Protein AF-A0A7S1DXH4-F1 (afdb_monomer_lite)

InterPro domains:
  IPR001611 Leucine-rich repeat [PF13855] (21-71)
  IPR032675 Leucine-rich repeat domain superfamily [G3DSA:3.80.10.10] (10-85)

Foldseek 3Di:
DDDQCQDDDLPPQCPDLDLEDEPEQRQHADYDAPSLLNVCNHQEYEHHNYQHQEDDQCRCVNPVNHQEYEWEDHPPDDPGTHQDHDDDPRRDYDYDVSNPVPPPGNDD

Structure (mmCIF, N/CA/C/O backbone):
data_AF-A0A7S1DXH4-F1
#
_entry.id   AF-A0A7S1DXH4-F1
#
loop_
_atom_site.group_PDB
_atom_site.id
_atom_site.type_symbol
_atom_site.label_atom_id
_atom_site.label_alt_id
_atom_site.label_comp_id
_atom_site.label_asym_id
_atom_site.label_entity_id
_atom_site.label_seq_id
_atom_site.pdbx_PDB_ins_code
_atom_site.Cartn_x
_atom_site.Cartn_y
_atom_site.Cartn_z
_atom_site.occupancy
_atom_site.B_iso_or_equiv
_atom_site.auth_seq_id
_atom_site.auth_comp_id
_atom_site.auth_asym_id
_atom_site.auth_atom_id
_atom_site.pdbx_PDB_model_num
ATOM 1 N N . GLY A 1 1 ? 1.019 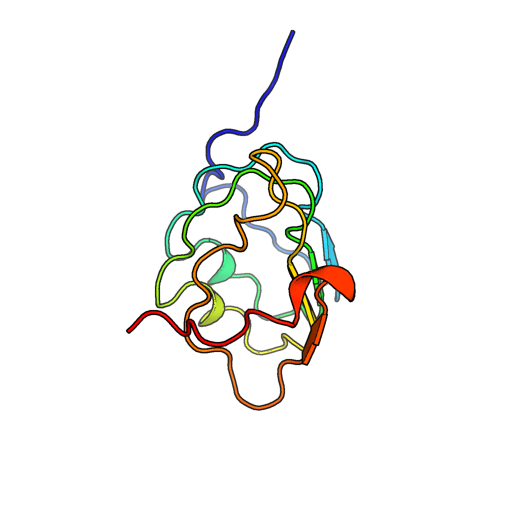-2.330 -26.931 1.00 34.31 1 GLY A N 1
ATOM 2 C CA . GLY A 1 1 ? 1.061 -1.109 -26.106 1.00 34.31 1 GLY A CA 1
ATOM 3 C C . GLY A 1 1 ? 0.204 -1.371 -24.894 1.00 34.31 1 GLY A C 1
ATOM 4 O O . GLY A 1 1 ? -0.961 -1.668 -25.076 1.00 34.31 1 GLY A O 1
ATOM 5 N N . GLY A 1 2 ? 0.728 -1.468 -23.678 1.00 42.75 2 GLY A N 1
ATOM 6 C CA . GLY A 1 2 ? 1.821 -0.674 -23.108 1.00 42.75 2 GLY A CA 1
ATOM 7 C C . GLY A 1 2 ? 1.211 0.436 -22.252 1.00 42.75 2 GLY A C 1
ATOM 8 O O . GLY A 1 2 ? 1.424 1.605 -22.531 1.00 42.75 2 GLY A O 1
ATOM 9 N N . GLY A 1 3 ? 0.338 0.059 -21.314 1.00 42.12 3 GLY A N 1
ATOM 10 C CA . GLY A 1 3 ? -0.256 0.964 -20.338 1.00 42.12 3 GLY A CA 1
ATOM 11 C C . GLY A 1 3 ? 0.343 0.657 -18.978 1.00 42.12 3 GLY A C 1
ATOM 12 O O . GLY A 1 3 ? -0.272 -0.046 -18.184 1.00 42.12 3 GLY A O 1
ATOM 13 N N . GLU A 1 4 ? 1.566 1.114 -18.736 1.00 52.88 4 GLU A N 1
ATOM 14 C CA . GLU A 1 4 ? 2.110 1.158 -17.382 1.00 52.88 4 GLU A CA 1
ATOM 15 C C . GLU A 1 4 ? 1.321 2.233 -16.624 1.00 52.88 4 GLU A C 1
ATOM 17 O O . GLU A 1 4 ? 1.349 3.407 -16.999 1.00 52.88 4 GLU A O 1
ATOM 22 N N . LEU A 1 5 ? 0.575 1.853 -15.581 1.00 58.66 5 LEU A N 1
ATOM 23 C CA . LEU A 1 5 ? -0.070 2.810 -14.676 1.00 58.66 5 LEU A CA 1
ATOM 24 C C . LEU A 1 5 ? 1.018 3.423 -13.785 1.00 58.66 5 LEU A C 1
ATOM 26 O O . LEU A 1 5 ? 1.075 3.168 -12.588 1.00 58.66 5 LEU A O 1
ATOM 30 N N . GLY A 1 6 ? 1.924 4.205 -14.377 1.00 62.72 6 GLY A N 1
ATOM 31 C CA . GLY A 1 6 ? 3.089 4.749 -13.678 1.00 62.72 6 GLY A CA 1
ATOM 32 C C . GLY A 1 6 ? 2.708 5.616 -12.474 1.00 62.72 6 GLY A C 1
ATOM 33 O O . GLY A 1 6 ? 3.465 5.684 -11.503 1.00 62.72 6 GLY A O 1
ATOM 34 N N . ILE A 1 7 ? 1.515 6.220 -12.503 1.00 66.00 7 ILE A N 1
ATOM 35 C CA . ILE A 1 7 ? 0.989 7.118 -11.474 1.00 66.00 7 ILE A CA 1
ATOM 36 C C . ILE A 1 7 ? -0.489 6.791 -11.233 1.00 66.00 7 ILE A C 1
ATOM 38 O O . ILE A 1 7 ? -1.292 6.797 -12.168 1.00 66.00 7 ILE A O 1
ATOM 42 N N . LEU A 1 8 ? -0.866 6.542 -9.976 1.00 67.31 8 LEU A N 1
ATOM 43 C CA . LEU A 1 8 ? -2.277 6.463 -9.594 1.00 67.31 8 LEU A CA 1
ATOM 44 C C . LEU A 1 8 ? -2.874 7.870 -9.572 1.00 67.31 8 LEU A C 1
ATOM 46 O O . LEU A 1 8 ? -2.329 8.762 -8.931 1.00 67.31 8 LEU A O 1
ATOM 50 N N . HIS A 1 9 ? -3.995 8.083 -10.260 1.00 60.12 9 HIS A N 1
ATOM 51 C CA . HIS A 1 9 ? -4.664 9.382 -10.260 1.00 60.12 9 HIS A CA 1
ATOM 52 C C . HIS A 1 9 ? -5.709 9.446 -9.126 1.00 60.12 9 HIS A C 1
ATOM 54 O O . HIS A 1 9 ? -6.584 8.574 -9.080 1.00 60.12 9 HIS A O 1
ATOM 60 N N . PRO A 1 10 ? -5.698 10.476 -8.251 1.00 53.72 10 PRO A N 1
ATOM 61 C CA . PRO A 1 10 ? -6.629 10.600 -7.115 1.00 53.72 10 PRO A CA 1
ATOM 62 C C . PRO A 1 10 ? -8.117 10.727 -7.494 1.00 53.72 10 PRO A C 1
ATOM 64 O O . PRO A 1 10 ? -8.985 10.747 -6.625 1.00 53.72 10 PRO A O 1
ATOM 67 N N . THR A 1 11 ? -8.443 10.852 -8.784 1.00 44.50 11 THR A N 1
ATOM 68 C CA . THR A 1 11 ? -9.790 11.200 -9.265 1.00 44.50 11 THR A CA 1
ATOM 69 C C . THR A 1 11 ? -10.668 10.015 -9.662 1.00 44.50 11 THR A C 1
ATOM 71 O O . THR A 1 11 ? -11.829 10.220 -10.010 1.00 44.50 11 THR A O 1
ATOM 74 N N . SER A 1 12 ? -10.191 8.775 -9.546 1.00 50.34 12 SER A N 1
ATOM 75 C CA . SER A 1 12 ? -11.075 7.604 -9.620 1.00 50.34 12 SER A CA 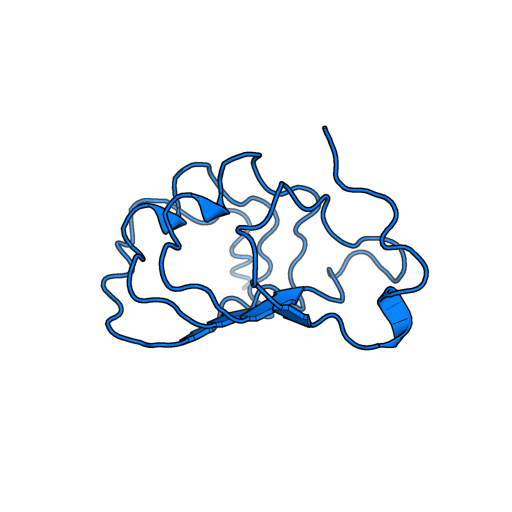1
ATOM 76 C C . SER A 1 12 ? -11.490 7.240 -8.206 1.00 50.34 12 SER A C 1
ATOM 78 O O . SER A 1 12 ? -10.847 6.424 -7.557 1.00 50.34 12 SER A O 1
ATOM 80 N N . GLY A 1 13 ? -12.520 7.915 -7.691 1.00 50.22 13 GLY A N 1
ATOM 81 C CA . GLY A 1 13 ? -13.046 7.653 -6.357 1.00 50.22 13 GLY A CA 1
ATOM 82 C C . GLY A 1 13 ? -13.381 6.173 -6.206 1.00 50.22 13 GLY A C 1
ATOM 83 O O . GLY A 1 13 ? -14.428 5.728 -6.674 1.00 50.22 13 GLY A O 1
ATOM 84 N N . PHE A 1 14 ? -12.498 5.420 -5.548 1.00 51.53 14 PHE A N 1
ATOM 85 C CA . PHE A 1 14 ? -12.733 4.038 -5.159 1.00 51.53 14 PHE A CA 1
ATOM 86 C C . PHE A 1 14 ? -13.837 4.033 -4.098 1.00 51.53 14 PHE A C 1
ATOM 88 O O . PHE A 1 14 ? -13.591 3.881 -2.906 1.00 51.53 14 PHE A O 1
ATOM 95 N N . LYS A 1 15 ? -15.094 4.218 -4.512 1.00 51.22 15 LYS A N 1
ATOM 96 C CA . LYS A 1 15 ? -16.261 3.972 -3.665 1.00 51.22 15 LYS A CA 1
ATOM 97 C C . LYS A 1 15 ? -16.523 2.471 -3.651 1.00 51.22 15 LYS A C 1
ATOM 99 O O . LYS A 1 15 ? -17.562 1.989 -4.091 1.00 51.22 15 LYS A O 1
ATOM 104 N N . CYS A 1 16 ? -15.546 1.724 -3.164 1.00 54.75 16 CYS A N 1
ATOM 105 C CA . CYS A 1 16 ? -15.672 0.296 -2.988 1.00 54.75 16 CYS A CA 1
ATOM 106 C C . CYS A 1 16 ? -16.167 0.041 -1.563 1.00 54.75 16 CYS A C 1
ATOM 108 O O . CYS A 1 16 ? -15.463 0.278 -0.589 1.00 54.75 16 CYS A O 1
ATOM 110 N N . ARG A 1 17 ? -17.385 -0.500 -1.449 1.00 54.56 17 ARG A N 1
ATOM 111 C CA . ARG A 1 17 ? -17.845 -1.252 -0.264 1.00 54.56 17 ARG A CA 1
ATOM 112 C C . ARG A 1 17 ? -17.111 -2.599 -0.123 1.00 54.56 17 ARG A C 1
ATOM 114 O O . ARG A 1 17 ? -17.472 -3.407 0.725 1.00 54.56 17 ARG A O 1
ATOM 121 N N . CYS A 1 18 ? -16.134 -2.857 -0.991 1.00 61.53 18 CYS A N 1
ATOM 122 C CA . CYS A 1 18 ? -15.324 -4.056 -1.002 1.00 61.53 18 CYS A CA 1
ATOM 123 C C . CYS A 1 18 ? -14.401 -4.048 0.214 1.00 61.53 18 CYS A C 1
ATOM 125 O O . CYS A 1 18 ? -13.654 -3.099 0.442 1.00 61.53 18 CYS A O 1
ATOM 127 N N . SER A 1 19 ? -14.434 -5.137 0.972 1.00 76.62 19 SER A N 1
ATOM 128 C CA . SER A 1 19 ? -13.500 -5.391 2.064 1.00 76.62 19 SER A CA 1
ATOM 129 C C . SER A 1 19 ? -12.059 -5.558 1.572 1.00 76.62 19 SER A C 1
ATOM 131 O O . SER A 1 19 ? -11.148 -5.473 2.386 1.00 76.62 19 SER A O 1
ATOM 133 N N . ALA A 1 20 ? -11.832 -5.755 0.270 1.00 83.81 20 ALA A N 1
ATOM 134 C CA . ALA A 1 20 ? -10.514 -5.911 -0.334 1.00 83.81 20 ALA A CA 1
ATOM 135 C C . ALA A 1 20 ? -10.323 -4.968 -1.533 1.00 83.81 20 ALA A C 1
ATOM 137 O O . ALA A 1 20 ? -11.203 -4.862 -2.392 1.00 83.81 20 ALA A O 1
ATOM 138 N N . LEU A 1 21 ? -9.170 -4.302 -1.582 1.00 86.62 21 LEU A N 1
ATOM 139 C CA . LEU A 1 21 ? -8.696 -3.471 -2.682 1.00 86.62 21 LEU A CA 1
ATOM 140 C C . LEU A 1 21 ? -7.410 -4.089 -3.242 1.00 86.62 21 LEU A C 1
ATOM 142 O O . LEU A 1 21 ? -6.370 -4.071 -2.586 1.00 86.62 21 LEU A O 1
ATOM 146 N N . ASP A 1 22 ? -7.500 -4.636 -4.451 1.00 86.00 22 ASP A N 1
ATOM 147 C CA . ASP A 1 22 ? -6.371 -5.253 -5.148 1.00 86.00 22 ASP A CA 1
ATOM 148 C C . ASP A 1 22 ? -5.775 -4.273 -6.165 1.00 86.00 22 ASP A C 1
ATOM 150 O O . ASP A 1 22 ? -6.384 -3.952 -7.190 1.00 86.00 22 ASP A O 1
ATOM 154 N N . LEU A 1 23 ? -4.580 -3.776 -5.853 1.00 86.81 23 LEU A N 1
ATOM 155 C CA . LEU A 1 23 ? -3.756 -2.955 -6.734 1.00 86.81 23 LEU A CA 1
ATOM 156 C C . LEU A 1 23 ? -2.479 -3.703 -7.139 1.00 86.81 23 LEU A C 1
ATOM 158 O O . LEU A 1 23 ? -1.513 -3.070 -7.562 1.00 86.81 23 LEU A O 1
ATOM 162 N N . SER A 1 24 ? -2.446 -5.031 -7.016 1.00 86.69 24 SER A N 1
ATOM 163 C CA . SER A 1 24 ? -1.265 -5.823 -7.338 1.00 86.69 24 SER A CA 1
ATOM 164 C C . SER A 1 24 ? -0.982 -5.865 -8.844 1.00 86.69 24 SER A C 1
ATOM 166 O O . SER A 1 24 ? -1.893 -5.830 -9.678 1.00 86.69 24 SER A O 1
ATOM 168 N N . ASN A 1 25 ? 0.302 -5.948 -9.204 1.00 85.25 25 ASN A N 1
ATOM 169 C CA . ASN A 1 25 ? 0.774 -6.121 -10.583 1.00 85.25 25 ASN A CA 1
ATOM 170 C C . ASN A 1 25 ? 0.248 -5.062 -11.568 1.00 85.25 25 ASN A C 1
ATOM 172 O O . ASN A 1 25 ? -0.077 -5.363 -12.718 1.00 85.25 25 ASN A O 1
ATOM 176 N N . LYS A 1 26 ? 0.126 -3.807 -11.120 1.00 85.62 26 LYS A N 1
ATOM 177 C CA . LYS A 1 26 ? -0.381 -2.695 -11.944 1.00 85.62 26 LYS A CA 1
ATOM 178 C C . LYS A 1 26 ? 0.714 -1.796 -12.503 1.00 85.62 26 LYS A C 1
ATOM 180 O O . LYS A 1 26 ? 0.413 -0.873 -13.252 1.00 85.62 26 LYS A O 1
ATOM 185 N N . GLY A 1 2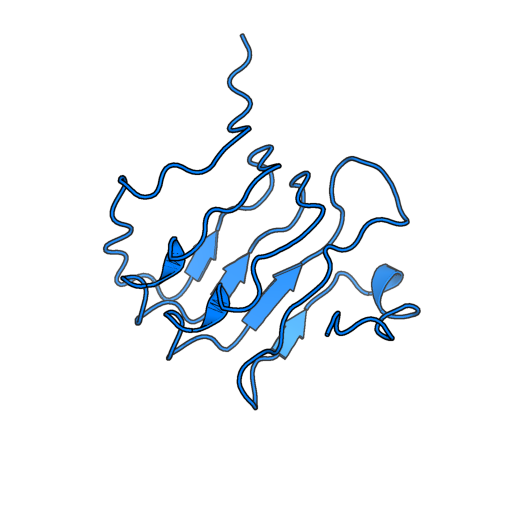7 ? 1.972 -2.053 -12.166 1.00 85.50 27 GLY A N 1
ATOM 186 C CA . GLY A 1 27 ? 3.080 -1.208 -12.595 1.00 85.50 27 GLY A CA 1
ATOM 187 C C . GLY A 1 27 ? 3.125 0.148 -11.885 1.00 85.50 27 GLY A C 1
ATOM 188 O O . GLY A 1 27 ? 3.704 1.099 -12.402 1.00 85.50 27 GLY A O 1
ATOM 189 N N . ILE A 1 28 ? 2.513 0.246 -10.700 1.00 85.88 28 ILE A N 1
ATOM 190 C CA . ILE A 1 28 ? 2.438 1.497 -9.941 1.00 85.88 28 ILE A CA 1
ATOM 191 C C . ILE A 1 28 ? 3.826 1.860 -9.431 1.00 85.88 28 ILE A C 1
ATOM 193 O O . ILE A 1 28 ? 4.421 1.094 -8.681 1.00 85.88 28 ILE A O 1
ATOM 197 N N . SER A 1 29 ? 4.330 3.038 -9.786 1.00 84.56 29 SER A N 1
ATOM 198 C CA . SER A 1 29 ? 5.612 3.538 -9.264 1.00 84.56 29 SER A CA 1
ATOM 199 C C . SER A 1 29 ? 5.451 4.687 -8.272 1.00 84.56 29 SER A C 1
ATOM 201 O O . SER A 1 29 ? 6.277 4.846 -7.372 1.00 84.56 29 SER A O 1
ATOM 203 N N . VAL A 1 30 ? 4.358 5.448 -8.400 1.00 83.62 30 VAL A N 1
ATOM 204 C CA . VAL A 1 30 ? 4.033 6.595 -7.550 1.00 83.62 30 VAL A CA 1
ATOM 205 C C . VAL A 1 30 ? 2.625 6.440 -6.982 1.00 83.62 30 VAL A C 1
ATOM 207 O O . VAL A 1 30 ? 1.654 6.264 -7.723 1.00 83.62 30 VAL A O 1
ATOM 210 N N . VAL A 1 31 ? 2.527 6.547 -5.656 1.00 84.69 31 VAL A N 1
ATOM 211 C CA . VAL A 1 31 ? 1.263 6.590 -4.914 1.00 84.69 31 VAL A CA 1
ATOM 212 C C . VAL A 1 31 ? 1.082 8.013 -4.379 1.00 84.69 31 VAL A C 1
ATOM 214 O O . VAL A 1 31 ? 1.890 8.438 -3.554 1.00 84.69 31 VAL A O 1
ATOM 217 N N . PRO A 1 32 ? 0.078 8.776 -4.844 1.00 82.88 32 PRO A N 1
ATOM 218 C CA . PRO A 1 32 ? -0.137 10.138 -4.373 1.00 82.88 32 PRO A CA 1
ATOM 219 C C . PRO A 1 32 ? -0.682 10.156 -2.943 1.00 82.88 32 PRO A C 1
ATOM 221 O O . PRO A 1 32 ? -1.400 9.245 -2.519 1.00 82.88 32 PRO A O 1
ATOM 224 N N . GLU A 1 33 ? -0.385 11.233 -2.218 1.00 81.94 33 GLU A N 1
ATOM 225 C CA . GLU A 1 33 ? -1.029 11.521 -0.938 1.00 81.94 33 GLU A CA 1
ATOM 226 C C . GLU A 1 33 ? -2.552 11.593 -1.086 1.00 81.94 33 GLU A C 1
ATOM 228 O O . GLU A 1 33 ? -3.085 12.020 -2.113 1.00 81.94 33 GLU A O 1
ATOM 233 N N . GLY A 1 34 ? -3.259 11.128 -0.059 1.00 78.75 34 GLY A N 1
ATOM 234 C CA . GLY A 1 34 ? -4.717 11.175 -0.003 1.00 78.75 34 GLY A CA 1
ATOM 235 C C . GLY A 1 34 ? -5.454 10.200 -0.928 1.00 78.75 34 GLY A C 1
ATOM 236 O O . GLY A 1 34 ? -6.686 10.206 -0.964 1.00 78.75 34 GLY A O 1
ATOM 237 N N . LEU A 1 35 ? -4.747 9.318 -1.653 1.00 82.75 35 LEU A N 1
ATOM 238 C CA . LEU A 1 35 ? -5.372 8.325 -2.542 1.00 82.75 35 LEU A CA 1
ATOM 239 C C . LEU A 1 35 ? -6.459 7.499 -1.835 1.00 82.75 35 LEU A C 1
ATOM 241 O O . LEU A 1 35 ? -7.490 7.168 -2.424 1.00 82.75 35 LEU A O 1
ATOM 245 N N . PHE A 1 36 ? -6.220 7.167 -0.567 1.00 82.31 36 PHE A N 1
ATOM 246 C CA . PHE A 1 36 ? -7.078 6.293 0.222 1.00 82.31 36 PHE A CA 1
ATOM 247 C C . PHE A 1 36 ? -8.025 7.039 1.175 1.00 82.31 36 PHE A C 1
ATOM 249 O O . PHE A 1 36 ? -8.789 6.389 1.891 1.00 82.31 36 PHE A O 1
ATOM 256 N N . ASP A 1 37 ? -8.075 8.374 1.149 1.00 79.44 37 ASP A N 1
ATOM 257 C CA . ASP A 1 37 ? -8.874 9.188 2.087 1.00 79.44 37 ASP A CA 1
ATOM 258 C C . ASP A 1 37 ? -10.371 8.866 2.056 1.00 79.44 37 ASP A C 1
ATOM 260 O O . ASP A 1 37 ? -11.084 9.007 3.050 1.00 79.44 37 ASP A O 1
ATOM 264 N N . ARG A 1 38 ? -10.862 8.395 0.906 1.00 73.25 38 ARG A N 1
ATOM 265 C CA . ARG A 1 38 ? -12.273 8.039 0.696 1.00 73.25 38 ARG A CA 1
ATOM 266 C C . ARG A 1 38 ? -12.541 6.531 0.746 1.00 73.25 38 ARG A C 1
ATOM 268 O O . ARG A 1 38 ? -13.636 6.104 0.388 1.00 73.25 38 ARG A O 1
ATOM 275 N N . THR A 1 39 ? -11.576 5.727 1.200 1.00 75.56 39 THR A N 1
ATOM 276 C CA . THR A 1 39 ? -11.635 4.250 1.190 1.00 75.56 39 THR A CA 1
ATOM 277 C C . THR A 1 39 ? -11.786 3.631 2.586 1.00 75.56 39 THR A C 1
ATOM 279 O O . THR A 1 39 ? -11.259 2.562 2.880 1.00 75.56 39 THR A O 1
ATOM 282 N N . GLN A 1 40 ? -12.583 4.267 3.448 1.00 75.75 40 GLN A N 1
ATOM 283 C CA . GLN A 1 40 ? -12.764 3.883 4.858 1.00 75.75 40 GLN A CA 1
ATOM 284 C C . GLN A 1 40 ? -13.274 2.445 5.092 1.00 75.75 40 GLN A C 1
ATOM 286 O O . GLN A 1 40 ? -13.151 1.931 6.202 1.00 75.75 40 GLN A O 1
ATOM 291 N N . GLY A 1 41 ? -13.858 1.79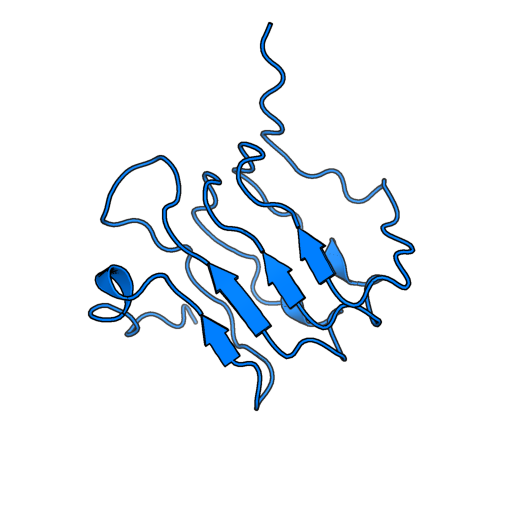3 4.080 1.00 80.25 41 GLY A N 1
ATOM 292 C CA . GLY A 1 41 ? -14.389 0.425 4.171 1.00 80.25 41 GLY A CA 1
ATOM 293 C C . GLY A 1 41 ? -13.393 -0.693 3.838 1.00 80.25 41 GLY A C 1
ATOM 294 O O . GLY A 1 41 ? -13.725 -1.864 4.024 1.00 80.25 41 GLY A O 1
ATOM 295 N N . VAL A 1 42 ? -12.197 -0.359 3.347 1.00 86.38 42 VAL A N 1
ATOM 296 C CA . VAL A 1 42 ? -11.201 -1.350 2.917 1.00 86.38 42 VAL A CA 1
ATOM 297 C C . VAL A 1 42 ? -10.581 -2.035 4.137 1.00 86.38 42 VAL A C 1
ATOM 299 O O . VAL A 1 42 ? -10.070 -1.373 5.036 1.00 86.38 42 VAL A O 1
ATOM 302 N N . GLN A 1 43 ? -10.618 -3.370 4.164 1.00 88.25 43 GLN A N 1
ATOM 303 C CA . GLN A 1 43 ? -10.027 -4.213 5.214 1.00 88.25 43 GLN A CA 1
ATOM 304 C C . GLN A 1 43 ? -8.738 -4.905 4.757 1.00 88.25 43 GLN A C 1
ATOM 306 O O . GLN A 1 43 ? -7.891 -5.242 5.583 1.00 88.25 43 GLN A O 1
ATOM 311 N N . SER A 1 44 ? -8.579 -5.103 3.452 1.00 87.50 44 SER A N 1
ATOM 312 C CA . SER A 1 44 ? -7.411 -5.699 2.820 1.00 87.50 44 SER A CA 1
ATOM 313 C C . SER A 1 44 ? -6.947 -4.820 1.664 1.00 87.50 44 SER A C 1
ATOM 315 O O . SER A 1 44 ? -7.753 -4.453 0.815 1.00 87.50 44 SER A O 1
ATOM 317 N N . LEU A 1 45 ? -5.659 -4.491 1.636 1.00 88.25 45 LEU A N 1
ATOM 318 C CA . LEU A 1 45 ? -5.020 -3.763 0.541 1.00 88.25 45 LEU A CA 1
ATOM 319 C C . LEU A 1 45 ? -3.855 -4.594 0.004 1.00 88.25 45 LEU A C 1
ATOM 321 O O . LEU A 1 45 ? -3.001 -5.007 0.788 1.00 88.25 45 LEU A O 1
ATOM 325 N N . ASP A 1 46 ? -3.813 -4.821 -1.307 1.00 88.00 46 ASP A N 1
ATOM 326 C CA . ASP A 1 46 ? -2.710 -5.516 -1.973 1.00 88.00 46 ASP A CA 1
ATOM 327 C C . ASP A 1 46 ? -1.941 -4.589 -2.916 1.00 88.00 46 ASP A C 1
ATOM 329 O O . ASP A 1 46 ? -2.512 -4.020 -3.844 1.00 88.00 46 ASP A O 1
ATOM 333 N N . LEU A 1 47 ? -0.640 -4.431 -2.658 1.00 86.88 47 LEU A N 1
ATOM 334 C CA . LEU A 1 47 ? 0.296 -3.605 -3.426 1.00 86.88 47 LEU A CA 1
ATOM 335 C C . LEU A 1 47 ? 1.457 -4.423 -4.022 1.00 86.88 47 LEU A C 1
ATOM 337 O O . LEU A 1 47 ? 2.439 -3.837 -4.489 1.00 86.88 47 LEU A O 1
ATOM 341 N N . ARG A 1 48 ? 1.393 -5.760 -3.995 1.00 86.44 48 ARG A N 1
ATOM 342 C CA . ARG A 1 48 ? 2.466 -6.639 -4.497 1.00 86.44 48 ARG A CA 1
ATOM 343 C C . ARG A 1 48 ? 2.663 -6.503 -6.010 1.00 86.44 48 ARG A C 1
ATOM 345 O O . ARG A 1 48 ? 1.732 -6.175 -6.737 1.00 86.44 48 ARG A O 1
ATOM 352 N N . GLY A 1 49 ? 3.868 -6.769 -6.506 1.00 83.12 49 GLY A N 1
ATOM 353 C CA . GLY A 1 49 ? 4.157 -6.779 -7.945 1.00 83.12 49 GLY A CA 1
ATOM 354 C C . GLY A 1 49 ? 4.113 -5.401 -8.614 1.00 83.12 49 GLY A C 1
ATOM 355 O O . GLY A 1 49 ? 3.915 -5.304 -9.822 1.00 83.12 49 GLY A O 1
ATOM 356 N N . ASN A 1 50 ? 4.233 -4.317 -7.847 1.00 86.00 50 ASN A N 1
ATOM 357 C CA 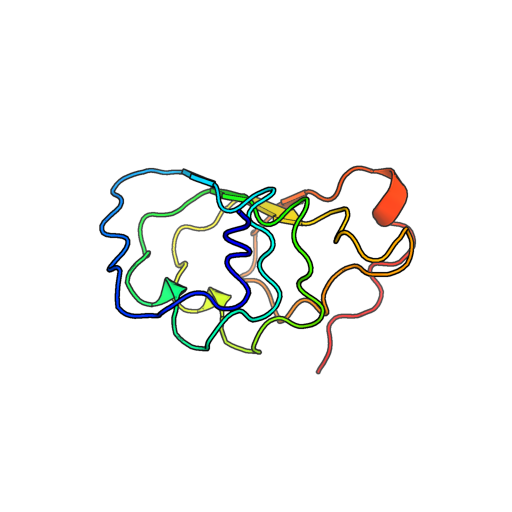. ASN A 1 50 ? 4.302 -2.955 -8.382 1.00 86.00 50 ASN A CA 1
ATOM 358 C C . ASN A 1 50 ? 5.753 -2.467 -8.461 1.00 86.00 50 ASN A C 1
ATOM 360 O O . ASN A 1 50 ? 6.671 -3.262 -8.412 1.00 86.00 50 ASN A O 1
ATOM 364 N N . PHE A 1 51 ? 5.995 -1.172 -8.623 1.00 84.62 51 PHE A N 1
ATOM 365 C CA . PHE A 1 51 ? 7.330 -0.563 -8.626 1.00 84.62 51 PHE A CA 1
ATOM 366 C C . PHE A 1 51 ? 7.427 0.552 -7.574 1.00 84.62 51 PHE A C 1
ATOM 368 O O . PHE A 1 51 ? 8.148 1.538 -7.757 1.00 84.62 51 PHE A O 1
ATOM 375 N N . ILE A 1 52 ? 6.675 0.415 -6.478 1.00 82.75 52 ILE A N 1
ATOM 376 C CA . ILE A 1 52 ? 6.547 1.432 -5.434 1.00 82.75 52 ILE A CA 1
ATOM 377 C C . ILE A 1 52 ? 7.836 1.443 -4.617 1.00 82.75 52 ILE A C 1
ATOM 379 O O . ILE A 1 52 ? 8.181 0.463 -3.963 1.00 82.75 52 ILE A O 1
ATOM 383 N N . LYS A 1 53 ? 8.556 2.566 -4.639 1.00 77.44 53 LYS A N 1
ATOM 384 C CA . LYS A 1 53 ? 9.792 2.735 -3.853 1.00 77.44 53 LYS A CA 1
ATOM 385 C C . LYS A 1 53 ? 9.534 3.342 -2.480 1.00 77.44 53 LYS A C 1
ATOM 387 O O . LYS A 1 53 ? 10.243 3.043 -1.525 1.00 77.44 53 LYS A O 1
ATOM 392 N N . GLN A 1 54 ? 8.552 4.232 -2.398 1.00 77.06 54 GLN A N 1
ATOM 393 C CA . GLN A 1 54 ? 8.202 4.970 -1.193 1.00 77.06 54 GLN A CA 1
ATOM 394 C C . GLN A 1 54 ? 6.694 5.167 -1.160 1.00 77.06 54 GLN A C 1
ATOM 396 O O . GLN A 1 54 ? 6.067 5.408 -2.194 1.00 77.06 54 GLN A O 1
ATOM 401 N N . LEU A 1 55 ? 6.133 5.049 0.036 1.00 82.06 55 LEU A N 1
ATOM 402 C CA . LEU A 1 55 ? 4.750 5.379 0.322 1.00 82.06 55 LEU A CA 1
ATOM 403 C C . LEU A 1 55 ? 4.713 6.686 1.127 1.00 82.06 55 LEU A C 1
ATOM 405 O O . LEU A 1 55 ? 5.546 6.854 2.018 1.00 82.06 55 LEU A O 1
ATOM 409 N N . PRO A 1 56 ? 3.773 7.604 0.848 1.00 82.12 56 PRO A N 1
ATOM 410 C CA . PRO A 1 56 ? 3.651 8.832 1.627 1.00 82.12 56 PRO A CA 1
ATOM 411 C C . PRO A 1 56 ? 3.363 8.567 3.110 1.00 82.12 56 PRO A C 1
ATOM 413 O O . PRO A 1 56 ? 2.600 7.656 3.432 1.00 82.12 56 PRO A O 1
ATOM 416 N N . GLY A 1 57 ? 3.894 9.411 4.002 1.00 79.25 57 GLY A N 1
ATOM 417 C CA . GLY A 1 57 ? 3.783 9.275 5.464 1.00 79.25 57 GLY A CA 1
ATOM 418 C C . GLY A 1 57 ? 2.359 9.036 5.982 1.00 79.25 57 GLY A C 1
ATOM 419 O O . GLY A 1 57 ? 2.127 8.207 6.857 1.00 79.25 57 GLY A O 1
ATOM 420 N N . CYS A 1 58 ? 1.378 9.716 5.391 1.00 79.06 58 CYS A N 1
ATOM 421 C CA . CYS A 1 58 ? -0.018 9.667 5.831 1.00 79.06 58 CYS A CA 1
ATOM 422 C C . CYS A 1 58 ? -0.912 8.790 4.941 1.00 79.06 58 CYS A C 1
ATOM 424 O O . CYS A 1 58 ? -2.135 8.850 5.053 1.00 79.06 58 CYS A O 1
ATOM 426 N N . ILE A 1 59 ? -0.344 7.967 4.049 1.00 81.62 59 ILE A N 1
ATOM 427 C CA . ILE A 1 59 ? -1.117 7.266 3.009 1.00 81.62 59 ILE A CA 1
ATOM 428 C C . ILE A 1 59 ? -2.207 6.341 3.572 1.00 81.62 59 ILE A C 1
ATOM 430 O O . ILE A 1 59 ? -3.241 6.140 2.943 1.00 81.62 59 ILE A O 1
ATOM 434 N N . PHE A 1 60 ? -2.008 5.799 4.775 1.00 80.94 60 PHE A N 1
ATOM 435 C CA . PHE A 1 60 ? -2.950 4.878 5.411 1.00 80.94 60 PHE A CA 1
ATOM 436 C C . PHE A 1 60 ? -3.966 5.565 6.337 1.00 80.94 60 PHE A C 1
ATOM 438 O O . PHE A 1 60 ? -4.846 4.889 6.866 1.00 80.94 60 PHE A O 1
ATOM 445 N N . GLN A 1 61 ? -3.900 6.889 6.519 1.00 78.56 61 GLN A N 1
ATOM 446 C CA . GLN A 1 61 ? -4.780 7.624 7.438 1.00 78.56 61 GLN A CA 1
ATOM 447 C C . GLN A 1 61 ? -6.270 7.509 7.056 1.00 78.56 61 GLN A C 1
ATOM 449 O O . GLN A 1 61 ? -7.134 7.466 7.931 1.00 78.56 61 GLN A O 1
ATOM 454 N N . GLY A 1 62 ? -6.576 7.383 5.760 1.00 73.31 62 GLY A N 1
ATOM 455 C CA . GLY A 1 62 ? -7.932 7.157 5.244 1.00 73.31 62 GLY A CA 1
ATOM 456 C C . GLY A 1 62 ? -8.467 5.725 5.386 1.00 73.31 62 GLY A C 1
ATOM 457 O O . GLY A 1 62 ? -9.663 5.489 5.201 1.00 73.31 62 GLY A O 1
ATOM 458 N N . LEU A 1 63 ? -7.612 4.757 5.735 1.00 79.56 63 LEU A N 1
ATOM 459 C CA . LEU A 1 63 ? -7.937 3.329 5.777 1.00 79.56 63 LEU A CA 1
ATOM 460 C C . LEU A 1 63 ? -8.333 2.861 7.188 1.00 79.56 63 LEU A C 1
ATOM 462 O O . LEU A 1 63 ? -7.774 1.906 7.727 1.00 79.56 63 LEU A O 1
ATOM 466 N N . GLY A 1 64 ? -9.330 3.512 7.791 1.00 80.75 64 GLY A N 1
ATOM 467 C CA . GLY A 1 64 ? -9.740 3.251 9.181 1.00 80.75 64 GLY A CA 1
ATOM 468 C C . GLY A 1 64 ? -10.203 1.815 9.487 1.00 80.75 64 GLY A C 1
ATOM 469 O O . GLY A 1 64 ? -10.227 1.420 10.651 1.00 80.75 64 GLY A O 1
ATOM 470 N N . SER A 1 65 ? -10.544 1.022 8.465 1.00 86.06 65 SER A N 1
ATOM 471 C CA . SER A 1 65 ? -10.949 -0.386 8.609 1.00 86.06 65 SER A CA 1
ATOM 472 C C . SER A 1 65 ? -9.865 -1.394 8.213 1.00 86.06 65 SER A C 1
ATOM 474 O O . SER A 1 65 ? -10.142 -2.598 8.234 1.00 86.06 65 SER A O 1
ATOM 476 N N . LEU A 1 66 ? -8.658 -0.947 7.841 1.00 86.19 66 LEU A N 1
ATOM 477 C CA . LEU A 1 66 ? -7.612 -1.837 7.337 1.00 86.19 66 LEU A CA 1
ATOM 478 C C . LEU A 1 66 ? -7.189 -2.840 8.406 1.00 86.19 66 LEU A C 1
ATOM 480 O O . LEU A 1 66 ? -6.917 -2.493 9.552 1.00 86.19 66 LEU A O 1
ATOM 484 N N . ARG A 1 67 ? -7.108 -4.106 8.008 1.00 87.06 67 ARG A N 1
ATOM 485 C CA . ARG A 1 67 ? -6.649 -5.212 8.852 1.00 87.06 67 ARG A CA 1
ATOM 486 C C . ARG A 1 67 ? -5.438 -5.908 8.270 1.00 87.06 67 ARG A C 1
ATOM 488 O O . ARG A 1 67 ? -4.631 -6.416 9.039 1.00 87.06 67 ARG A O 1
ATOM 495 N N . VAL A 1 68 ? -5.329 -5.960 6.944 1.00 86.62 68 VAL A N 1
ATOM 496 C CA . VAL A 1 68 ? -4.257 -6.676 6.253 1.00 86.62 68 VAL A CA 1
ATOM 497 C C . VAL A 1 68 ? -3.698 -5.821 5.124 1.00 86.62 68 VAL A C 1
ATOM 499 O O . VAL A 1 68 ? -4.441 -5.373 4.251 1.00 86.62 68 VAL A O 1
ATOM 502 N N . LEU A 1 69 ? -2.385 -5.627 5.133 1.00 86.12 69 LEU A N 1
ATOM 503 C CA . LEU A 1 69 ? -1.638 -5.009 4.046 1.00 86.12 69 LEU A CA 1
ATOM 504 C C . LEU A 1 69 ? -0.710 -6.053 3.428 1.00 86.12 69 LEU A C 1
ATOM 506 O O . LEU A 1 69 ? 0.150 -6.594 4.124 1.00 86.12 69 LEU A O 1
ATOM 510 N N . TYR A 1 70 ? -0.871 -6.304 2.132 1.00 85.44 70 TYR A N 1
ATOM 511 C CA . TYR A 1 70 ? 0.048 -7.122 1.356 1.00 85.44 70 TYR A CA 1
ATOM 512 C C . TYR A 1 70 ? 1.038 -6.224 0.620 1.00 85.44 70 TYR A C 1
ATOM 514 O O . TYR A 1 70 ? 0.666 -5.445 -0.259 1.00 85.44 70 TYR A O 1
ATOM 522 N N . VAL A 1 71 ? 2.311 -6.348 0.977 1.00 79.94 71 VAL A N 1
ATOM 523 C CA . VAL A 1 71 ? 3.437 -5.703 0.293 1.00 79.94 71 VAL A CA 1
ATOM 524 C C . VAL A 1 71 ? 4.495 -6.761 0.036 1.00 79.94 71 VAL A C 1
ATOM 526 O O . VAL A 1 71 ? 4.717 -7.637 0.857 1.00 79.94 71 VAL A O 1
ATOM 529 N N . GLY A 1 72 ? 5.124 -6.731 -1.125 1.00 76.88 72 GLY A N 1
ATOM 530 C CA . GLY A 1 72 ? 6.067 -7.769 -1.537 1.00 76.88 72 GLY A CA 1
ATOM 531 C C . GLY A 1 72 ? 6.859 -7.294 -2.735 1.00 76.88 72 GLY A C 1
ATOM 532 O O . GLY A 1 72 ? 6.985 -6.079 -2.908 1.00 76.88 72 GLY A O 1
ATOM 533 N N . GLU A 1 73 ? 7.342 -8.239 -3.545 1.00 74.38 73 GLU A N 1
ATOM 534 C CA . GLU A 1 73 ? 8.155 -8.000 -4.741 1.00 74.38 73 GLU A CA 1
ATOM 535 C C . GLU A 1 73 ? 7.698 -6.743 -5.487 1.00 74.38 73 GLU A C 1
ATOM 537 O O . GLU A 1 73 ? 6.608 -6.694 -6.054 1.00 74.38 73 GLU A O 1
ATOM 542 N N . GLN A 1 74 ? 8.516 -5.695 -5.422 1.00 76.00 74 GLN A N 1
ATOM 543 C CA . GLN A 1 74 ? 8.387 -4.549 -6.303 1.00 76.00 74 GLN A CA 1
ATOM 544 C C . GLN A 1 74 ? 9.323 -4.849 -7.476 1.00 76.00 74 GLN A C 1
ATOM 546 O O . GLN A 1 74 ? 10.477 -5.191 -7.226 1.00 76.00 74 GLN A O 1
ATOM 551 N N . GLY A 1 75 ? 8.876 -4.758 -8.729 1.00 65.44 75 GLY A N 1
ATOM 552 C CA . GLY A 1 75 ? 9.536 -5.256 -9.946 1.00 65.44 75 GLY A CA 1
ATOM 553 C C . GLY A 1 75 ? 10.929 -4.686 -10.281 1.00 65.44 75 GLY A C 1
ATOM 554 O O . GLY A 1 75 ? 11.383 -4.790 -11.414 1.00 65.44 75 GLY A O 1
ATOM 555 N N . GLY A 1 76 ? 11.627 -4.076 -9.321 1.00 61.03 76 GLY A N 1
ATOM 556 C CA . GLY A 1 76 ? 13.032 -3.677 -9.377 1.00 61.03 76 GLY A CA 1
ATOM 557 C C . GLY A 1 76 ? 14.009 -4.599 -8.630 1.00 61.03 76 GLY A C 1
ATOM 558 O O . GLY A 1 76 ? 15.145 -4.175 -8.422 1.00 61.03 76 GLY A O 1
ATOM 559 N N . GLY A 1 77 ? 13.602 -5.805 -8.214 1.00 57.47 77 GLY A N 1
ATOM 560 C CA . GLY A 1 77 ? 14.482 -6.827 -7.625 1.00 57.47 77 GLY A CA 1
ATOM 561 C C . GLY A 1 77 ? 14.281 -7.085 -6.124 1.00 57.47 77 GLY A C 1
ATOM 562 O O . GLY A 1 77 ? 13.493 -6.419 -5.452 1.00 57.47 77 GLY A O 1
ATOM 563 N N . LYS A 1 78 ? 15.016 -8.079 -5.602 1.00 54.38 78 LYS A N 1
ATOM 564 C CA . LYS A 1 78 ? 14.858 -8.665 -4.254 1.00 54.38 78 LYS A CA 1
ATOM 565 C C . LYS A 1 78 ? 15.048 -7.694 -3.077 1.00 54.38 78 LYS A C 1
ATOM 567 O O . LYS A 1 78 ? 14.556 -7.969 -1.994 1.00 54.38 78 LYS A O 1
ATOM 572 N N . ASP A 1 79 ? 15.640 -6.522 -3.301 1.00 55.38 79 ASP A N 1
ATOM 573 C CA . ASP A 1 79 ? 16.066 -5.620 -2.218 1.00 55.38 79 ASP A CA 1
ATOM 574 C C . ASP A 1 79 ? 15.184 -4.370 -2.040 1.00 55.38 79 ASP A C 1
ATOM 576 O O . ASP A 1 79 ? 15.596 -3.397 -1.406 1.00 55.38 79 ASP A O 1
ATOM 580 N N . ARG A 1 80 ? 13.986 -4.322 -2.639 1.00 59.62 80 ARG A N 1
ATOM 581 C CA . ARG A 1 80 ? 13.156 -3.102 -2.650 1.00 59.62 80 ARG A CA 1
ATOM 582 C C . ARG A 1 80 ? 11.741 -3.338 -2.144 1.00 59.62 80 ARG A C 1
ATOM 584 O O . ARG A 1 80 ? 10.785 -3.270 -2.909 1.00 59.62 80 ARG A O 1
ATOM 591 N N . LEU A 1 81 ? 11.598 -3.551 -0.838 1.00 63.56 81 LEU A N 1
ATOM 592 C CA . LEU A 1 81 ? 10.336 -3.212 -0.179 1.00 63.56 81 LEU A CA 1
ATOM 593 C C . LEU A 1 81 ? 10.191 -1.684 -0.119 1.00 63.56 81 LEU A C 1
ATOM 595 O O . LEU A 1 81 ? 11.191 -0.990 0.096 1.00 63.56 81 LEU A O 1
ATOM 599 N N . PRO A 1 82 ? 8.976 -1.140 -0.298 1.00 67.31 82 PRO A N 1
ATOM 600 C CA . PRO A 1 82 ? 8.759 0.281 -0.094 1.00 67.31 82 PRO A CA 1
ATOM 601 C C . PRO A 1 82 ? 9.020 0.644 1.371 1.00 67.31 82 PRO A C 1
ATOM 603 O O . PRO A 1 82 ? 8.656 -0.114 2.270 1.00 67.31 82 PRO A O 1
ATOM 606 N N . CYS A 1 83 ? 9.595 1.828 1.612 1.00 72.69 83 CYS A N 1
ATOM 607 C CA . CYS A 1 83 ? 9.529 2.459 2.934 1.00 72.69 83 CYS A CA 1
ATOM 608 C C . CYS A 1 83 ? 8.067 2.466 3.391 1.00 72.69 83 CYS A C 1
ATOM 610 O O . CYS A 1 83 ? 7.211 3.034 2.704 1.00 72.69 83 CYS A O 1
ATOM 612 N N . LEU A 1 84 ? 7.791 1.824 4.525 1.00 71.44 84 LEU A N 1
ATOM 613 C CA . LEU A 1 84 ? 6.452 1.755 5.088 1.00 71.44 84 LEU A CA 1
ATOM 614 C C . LEU A 1 84 ? 6.293 2.846 6.148 1.00 71.44 84 LEU A C 1
ATOM 616 O O . LEU A 1 84 ? 7.044 2.844 7.129 1.00 71.44 84 LEU A O 1
ATOM 620 N N . PRO A 1 85 ? 5.325 3.758 5.980 1.00 73.25 85 PRO A N 1
ATOM 621 C CA . PRO A 1 85 ? 4.978 4.702 7.025 1.00 73.25 85 PRO A CA 1
ATOM 622 C C . PRO A 1 85 ? 4.284 3.989 8.187 1.00 73.25 85 PRO A C 1
ATOM 624 O O . PRO A 1 85 ? 3.909 2.816 8.087 1.00 73.25 85 PRO A O 1
ATOM 627 N N . GLN A 1 86 ? 4.089 4.704 9.297 1.00 72.44 86 GLN A N 1
ATOM 628 C CA . GLN A 1 86 ? 3.436 4.133 10.470 1.00 72.44 86 GLN A CA 1
ATOM 629 C C . GLN A 1 86 ? 2.064 3.545 10.121 1.00 72.44 86 GLN A C 1
ATOM 631 O O . GLN A 1 86 ? 1.174 4.214 9.595 1.00 72.44 86 GLN A O 1
ATOM 636 N N . LEU A 1 87 ? 1.897 2.266 10.449 1.00 70.50 87 LEU A N 1
ATOM 637 C CA . LEU A 1 87 ? 0.623 1.578 10.336 1.00 70.50 87 LEU A CA 1
ATOM 638 C C . LEU A 1 87 ? -0.186 1.753 11.614 1.00 70.50 87 LEU A C 1
ATOM 640 O O . LEU A 1 87 ? 0.354 1.759 12.722 1.00 70.50 87 LEU A O 1
ATOM 644 N N . ALA A 1 88 ? -1.508 1.832 11.459 1.00 73.69 88 ALA A N 1
ATOM 645 C CA . ALA A 1 88 ? -2.410 1.795 12.596 1.00 73.69 88 ALA A CA 1
ATOM 646 C C . ALA A 1 88 ? -2.189 0.511 13.415 1.00 73.69 88 ALA A C 1
ATOM 648 O O . ALA A 1 88 ? -1.943 -0.576 12.882 1.00 73.69 88 ALA A O 1
ATOM 649 N N . LYS A 1 89 ? -2.301 0.635 14.740 1.00 74.31 89 LYS A N 1
ATOM 650 C CA . LYS A 1 89 ? -2.132 -0.492 15.659 1.00 74.31 89 LYS A CA 1
ATOM 651 C C . LYS A 1 89 ? -3.092 -1.628 15.290 1.00 74.31 89 LYS A C 1
ATOM 653 O O . LYS A 1 89 ? -4.300 -1.427 15.216 1.00 74.31 89 LYS A O 1
ATOM 658 N N . GLY A 1 90 ? -2.551 -2.833 15.115 1.00 71.94 90 GLY A N 1
ATOM 659 C CA . GLY A 1 90 ? -3.334 -4.030 14.796 1.00 71.94 90 GLY A CA 1
ATOM 660 C C . GLY A 1 90 ? -3.507 -4.319 13.302 1.00 71.94 90 GLY A C 1
ATOM 661 O O . GLY A 1 90 ? -4.089 -5.353 12.971 1.00 71.94 90 GLY A O 1
ATOM 662 N N . VAL A 1 91 ? -2.973 -3.478 12.408 1.00 79.56 91 VAL A N 1
ATOM 663 C CA . VAL A 1 91 ? -2.821 -3.841 10.993 1.00 79.56 91 VAL A CA 1
ATOM 664 C C . VAL A 1 91 ? -1.762 -4.936 10.879 1.00 79.56 91 VAL A C 1
ATOM 666 O O . VAL A 1 91 ? -0.633 -4.779 11.340 1.00 79.56 91 VAL A O 1
ATOM 669 N N . ARG A 1 92 ? -2.132 -6.063 10.270 1.00 80.50 92 ARG A N 1
ATOM 670 C CA . ARG A 1 92 ? -1.212 -7.152 9.951 1.00 80.50 92 ARG A CA 1
ATOM 671 C C . ARG A 1 92 ? -0.531 -6.859 8.631 1.00 80.50 92 ARG A C 1
ATOM 673 O O . ARG A 1 92 ? -1.189 -6.558 7.635 1.00 80.50 92 ARG A O 1
ATOM 680 N N . LEU A 1 93 ? 0.780 -7.000 8.632 1.00 77.31 93 LEU A N 1
ATOM 681 C CA . LEU A 1 93 ? 1.593 -6.856 7.447 1.00 77.31 93 LEU A CA 1
ATOM 682 C C . LEU A 1 93 ? 1.922 -8.251 6.935 1.00 77.31 93 LEU A C 1
ATOM 684 O O . LEU A 1 93 ? 2.497 -9.055 7.662 1.00 77.31 93 LEU A O 1
ATOM 688 N N . ASN A 1 94 ? 1.474 -8.557 5.724 1.00 74.50 94 ASN A N 1
ATOM 689 C CA . ASN A 1 94 ? 1.734 -9.831 5.077 1.00 74.50 94 ASN A CA 1
ATOM 690 C C . ASN A 1 94 ? 2.661 -9.577 3.893 1.00 74.50 94 ASN A C 1
ATOM 692 O O . ASN A 1 94 ? 2.220 -9.214 2.800 1.00 74.50 94 ASN A O 1
ATOM 696 N N . ALA A 1 95 ? 3.955 -9.718 4.149 1.00 68.44 95 ALA A N 1
ATOM 697 C CA . ALA A 1 95 ? 4.932 -9.836 3.089 1.00 68.44 95 ALA A CA 1
ATOM 698 C C . ALA A 1 95 ? 5.196 -11.311 2.838 1.00 68.44 95 ALA A C 1
ATOM 700 O O . ALA A 1 95 ? 5.290 -12.081 3.786 1.00 68.44 95 ALA A O 1
ATOM 701 N N . THR A 1 96 ? 5.297 -11.696 1.566 1.00 58.91 96 THR A N 1
ATOM 702 C CA . THR A 1 96 ? 5.762 -13.033 1.184 1.00 58.91 96 THR A CA 1
ATOM 703 C C . THR A 1 96 ? 7.066 -13.325 1.926 1.00 58.91 96 THR A C 1
ATOM 705 O O . THR A 1 96 ? 8.011 -12.544 1.803 1.00 58.91 96 THR A O 1
ATOM 708 N N . ASP A 1 97 ? 7.056 -14.399 2.719 1.00 49.75 97 ASP A N 1
ATOM 709 C CA . ASP A 1 97 ? 7.973 -14.738 3.819 1.00 49.75 97 ASP A CA 1
ATOM 710 C C . ASP A 1 97 ? 9.480 -14.489 3.593 1.00 49.75 97 ASP A C 1
ATOM 712 O O . ASP A 1 97 ? 10.181 -14.182 4.552 1.00 49.75 97 ASP A O 1
ATOM 716 N N . ASP A 1 98 ? 9.988 -14.509 2.358 1.00 51.88 98 ASP A N 1
ATOM 717 C CA . ASP A 1 98 ? 11.406 -14.250 2.032 1.00 51.88 98 ASP A CA 1
ATOM 718 C C . ASP A 1 98 ? 11.878 -12.798 2.277 1.00 51.88 98 ASP A C 1
ATOM 720 O O . ASP A 1 98 ? 13.068 -12.505 2.221 1.00 51.88 98 ASP A O 1
ATOM 724 N N . TYR A 1 99 ? 10.960 -11.862 2.532 1.00 51.84 99 TYR A N 1
ATOM 725 C CA . TYR A 1 99 ? 11.263 -10.428 2.652 1.00 51.84 99 TYR A CA 1
ATOM 726 C C . TYR A 1 99 ? 11.246 -9.896 4.094 1.00 51.84 99 TYR A C 1
ATOM 728 O O . TYR A 1 99 ? 11.522 -8.713 4.325 1.00 51.84 99 TYR A O 1
ATOM 736 N N . LEU A 1 100 ? 10.889 -10.732 5.076 1.00 51.44 100 LEU A N 1
ATOM 737 C CA . LEU A 1 100 ? 10.707 -10.294 6.463 1.00 51.44 100 LEU A CA 1
ATOM 738 C C . LEU A 1 100 ? 12.023 -10.113 7.244 1.00 51.44 100 LEU A C 1
ATOM 740 O O . LEU A 1 100 ? 12.016 -9.412 8.257 1.00 51.44 100 LEU A O 1
ATOM 744 N N . GLU A 1 101 ? 13.155 -10.641 6.759 1.00 51.03 101 GLU A N 1
ATOM 745 C CA . GLU A 1 101 ? 14.467 -10.487 7.423 1.00 51.03 101 GLU A CA 1
ATOM 746 C C . GLU A 1 101 ? 14.989 -9.032 7.460 1.00 51.03 101 GLU A C 1
ATOM 748 O O . GLU A 1 101 ? 15.980 -8.742 8.125 1.00 51.03 101 GLU A O 1
ATOM 753 N N . GLY A 1 102 ? 14.302 -8.087 6.805 1.00 45.19 102 GLY A N 1
ATOM 754 C CA . GLY A 1 102 ? 14.705 -6.681 6.704 1.00 45.19 102 GLY A CA 1
ATOM 755 C C . GLY A 1 102 ? 13.724 -5.647 7.269 1.00 45.19 102 GLY A C 1
ATOM 756 O O . GLY A 1 102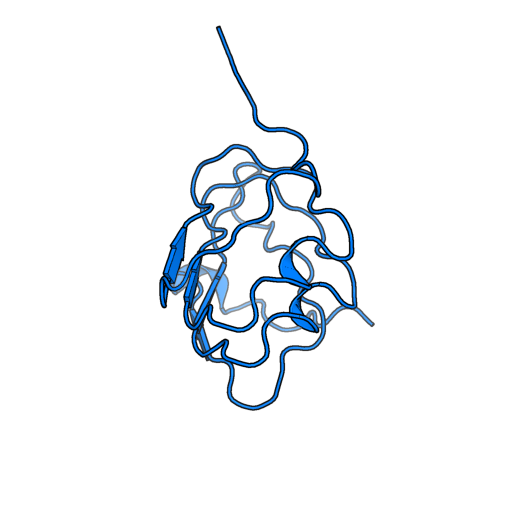 ? 13.893 -4.465 6.971 1.00 45.19 102 GLY A O 1
ATOM 757 N N . TYR A 1 103 ? 12.709 -6.028 8.063 1.00 47.66 103 TYR A N 1
ATOM 758 C CA . TYR A 1 103 ? 11.688 -5.103 8.618 1.00 47.66 103 TYR A CA 1
ATOM 759 C C . TYR A 1 103 ? 12.207 -4.148 9.714 1.00 47.66 103 TYR A C 1
ATOM 761 O O . TYR A 1 103 ? 11.538 -3.865 10.705 1.00 47.66 103 TYR A O 1
ATOM 769 N N . SER A 1 104 ? 13.399 -3.590 9.513 1.00 45.47 104 SER A N 1
ATOM 770 C CA . SER A 1 104 ? 14.024 -2.578 10.362 1.00 45.47 104 SER A CA 1
ATOM 771 C C . SER A 1 104 ? 13.902 -1.153 9.806 1.00 45.47 104 SER A C 1
ATOM 773 O O . SER A 1 104 ? 14.692 -0.293 10.192 1.00 45.47 104 SER A O 1
ATOM 775 N N . ARG A 1 105 ? 13.000 -0.869 8.857 1.00 53.19 105 ARG A N 1
ATOM 776 C CA . ARG A 1 105 ? 12.884 0.483 8.280 1.00 53.19 105 ARG A CA 1
ATOM 777 C C . ARG A 1 105 ? 11.439 0.960 8.224 1.00 53.19 105 ARG A C 1
ATOM 779 O O . ARG A 1 105 ? 10.852 1.105 7.157 1.00 53.19 105 ARG A O 1
ATOM 786 N N . ILE A 1 106 ? 10.894 1.235 9.409 1.00 54.94 106 ILE A N 1
ATOM 787 C CA . ILE A 1 106 ? 9.960 2.355 9.549 1.00 54.94 106 ILE A CA 1
ATOM 788 C C . ILE A 1 106 ? 10.788 3.585 9.173 1.00 54.94 106 ILE A C 1
ATOM 790 O O . ILE A 1 106 ? 11.809 3.849 9.805 1.00 54.94 106 ILE A O 1
ATOM 794 N N . CYS A 1 107 ? 10.428 4.248 8.083 1.00 55.56 107 CYS A N 1
ATOM 795 C CA . CYS A 1 107 ? 11.079 5.493 7.693 1.00 55.56 107 CYS A CA 1
ATOM 796 C C . CYS A 1 107 ? 10.410 6.606 8.527 1.00 55.56 107 CYS A C 1
ATOM 798 O O . CYS A 1 107 ? 9.178 6.632 8.592 1.00 55.56 107 CYS A O 1
ATOM 800 N N . GLU A 1 108 ? 11.206 7.402 9.256 1.00 49.84 108 GLU A N 1
ATOM 801 C CA . GLU A 1 108 ? 10.726 8.555 10.048 1.00 49.84 108 GLU A CA 1
ATOM 802 C C . GLU A 1 108 ? 10.014 9.595 9.176 1.00 49.84 108 GLU A C 1
ATOM 804 O O . GLU A 1 108 ? 10.478 9.830 8.034 1.00 49.84 108 GLU A O 1
#

Secondary structure (DSSP, 8-state):
------B--TTS------SEEE-TTS---B--TTTTTT-TT-SEEE-TTS---B--TTTTTT-TT--EEE----TT-TT-PPBBPPPPTTPEEE--GGGGGG---B--

Sequence (108 aa):
GGGELGILHPTSGFKCRCSALDLSNKGISVVPEGLFDRTQGVQSLDLRGNFIKQLPGCIFQGLGSLRVLYVGEQGGGKDRLPCLPQLAKGVRLNATDDYLEGYSRICE

Organism: Hemiselmis andersenii (NCBI:txid464988)

Radius of gyration: 13.24 Å; chains: 1; bounding box: 34×26×42 Å

pLDDT: mean 71.2, std 14.21, range [34.31, 88.25]